Protein AF-A0A9X3C7Z1-F1 (afdb_monomer)

Secondary structure (DSSP, 8-state):
--EEEEESS--SS-----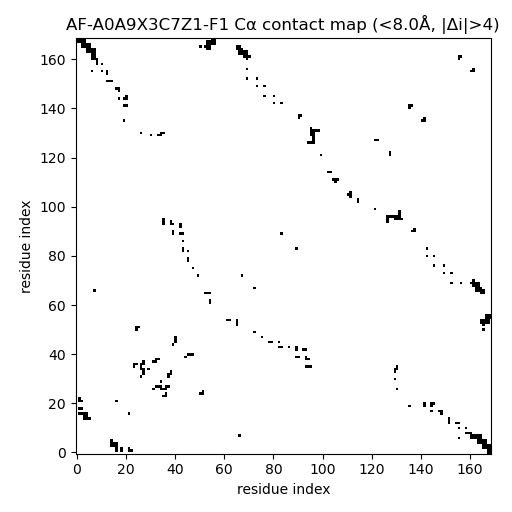HHHHHHHHHHHHHGGGSHHHHHHHHHT---GGGT--EETT-SS--GGG-EEHHHHHHHHHHHHHHHHH-TTGGGGS-PPP--------S-HHHHHHHHHHHHHHHTSTTTTPPP-TTTTTTTHHHHHHHHHHHHHHHHHHTT--EEEEEE-

Structure (mmCIF, N/CA/C/O backbone):
data_AF-A0A9X3C7Z1-F1
#
_entry.id   AF-A0A9X3C7Z1-F1
#
loop_
_atom_site.group_PDB
_atom_site.id
_atom_site.type_symbol
_atom_site.label_atom_id
_atom_site.label_alt_id
_atom_site.label_comp_id
_atom_site.label_asym_id
_atom_site.label_entity_id
_atom_site.label_seq_id
_atom_site.pdbx_PDB_ins_code
_atom_site.Cartn_x
_atom_site.Cartn_y
_atom_site.Cartn_z
_atom_site.occupancy
_atom_site.B_iso_or_equiv
_atom_site.auth_seq_id
_atom_site.auth_comp_id
_atom_site.auth_asym_id
_atom_site.auth_atom_id
_atom_site.pdbx_PDB_model_num
ATOM 1 N N . MET A 1 1 ? 6.650 14.473 -0.088 1.00 59.53 1 MET A N 1
ATOM 2 C CA . MET A 1 1 ? 5.200 14.264 -0.162 1.00 59.53 1 MET A CA 1
ATOM 3 C C . MET A 1 1 ? 5.003 12.878 0.378 1.00 59.53 1 MET A C 1
ATOM 5 O O . MET A 1 1 ? 5.525 11.938 -0.209 1.00 59.53 1 MET A O 1
ATOM 9 N N . ASP A 1 2 ? 4.438 12.786 1.572 1.00 78.31 2 ASP A N 1
ATOM 10 C CA . ASP A 1 2 ? 4.399 11.553 2.346 1.00 78.31 2 ASP A CA 1
ATOM 11 C C . ASP A 1 2 ? 2.995 11.388 2.916 1.00 78.31 2 ASP A C 1
ATOM 13 O O . ASP A 1 2 ? 2.373 12.349 3.362 1.00 78.31 2 ASP A O 1
ATOM 17 N N . TYR A 1 3 ? 2.480 10.164 2.878 1.00 85.06 3 TYR A N 1
ATOM 18 C CA . TYR A 1 3 ? 1.239 9.836 3.555 1.00 85.06 3 TYR A CA 1
ATOM 19 C C . TYR A 1 3 ? 1.470 9.967 5.059 1.00 85.06 3 TYR A C 1
ATOM 21 O O . TYR A 1 3 ? 2.491 9.516 5.583 1.00 85.06 3 TYR A O 1
ATOM 29 N N . SER A 1 4 ? 0.483 10.493 5.767 1.00 89.75 4 SER A N 1
ATOM 30 C CA . SER A 1 4 ? 0.372 10.384 7.217 1.00 89.75 4 SER A CA 1
ATOM 31 C C . SER A 1 4 ? -0.846 9.541 7.587 1.00 89.75 4 SER A C 1
ATOM 33 O O . SER A 1 4 ? -1.762 9.332 6.784 1.00 89.75 4 SER A O 1
ATOM 35 N N . ILE A 1 5 ? -0.842 8.994 8.802 1.00 93.25 5 ILE A N 1
ATOM 36 C CA . ILE A 1 5 ? -1.973 8.245 9.349 1.00 93.25 5 ILE A CA 1
ATOM 37 C C . ILE A 1 5 ? -2.374 8.842 10.690 1.00 93.25 5 ILE A C 1
ATOM 39 O O . ILE A 1 5 ? -1.540 9.049 11.561 1.00 93.25 5 ILE A O 1
ATOM 43 N N . GLU A 1 6 ? -3.666 9.088 10.867 1.00 93.12 6 GLU A N 1
ATOM 44 C CA . GLU A 1 6 ? -4.217 9.622 12.110 1.00 93.12 6 GLU A CA 1
ATOM 45 C C . GLU A 1 6 ? -5.323 8.723 12.661 1.00 93.12 6 GLU A C 1
ATOM 47 O O . GLU A 1 6 ? -6.028 8.032 11.922 1.00 93.12 6 GLU A O 1
ATOM 52 N N . ALA A 1 7 ? -5.499 8.750 13.980 1.00 95.38 7 ALA A N 1
ATOM 53 C CA . ALA A 1 7 ? -6.578 8.064 14.679 1.00 95.38 7 ALA A CA 1
ATOM 54 C C . ALA A 1 7 ? -7.700 9.037 15.059 1.00 95.38 7 ALA A C 1
ATOM 56 O O . ALA A 1 7 ? -7.459 10.197 15.380 1.00 95.38 7 ALA A O 1
ATOM 57 N N . ASN A 1 8 ? -8.936 8.538 15.138 1.00 94.69 8 ASN A N 1
ATOM 58 C CA . ASN A 1 8 ? -10.104 9.350 15.511 1.00 94.69 8 ASN A CA 1
ATOM 59 C C . ASN A 1 8 ? -10.150 9.772 16.991 1.00 94.69 8 ASN A C 1
ATOM 61 O O . ASN A 1 8 ? -11.119 10.382 17.441 1.00 94.69 8 ASN A O 1
ATOM 65 N N . VAL A 1 9 ? -9.138 9.392 17.764 1.00 94.00 9 VAL A N 1
ATOM 66 C CA . VAL A 1 9 ? -8.953 9.757 19.166 1.00 94.00 9 VAL A CA 1
ATOM 67 C C . VAL A 1 9 ? -7.491 10.125 19.372 1.00 94.00 9 VAL A C 1
ATOM 69 O O . VAL A 1 9 ? -6.607 9.591 18.705 1.00 94.00 9 VAL A O 1
ATOM 72 N N . LYS A 1 10 ? -7.211 11.006 20.332 1.00 91.94 10 LYS A N 1
ATOM 73 C CA . LYS A 1 10 ? -5.833 11.373 20.665 1.00 91.94 10 LYS A CA 1
ATOM 74 C C . LYS A 1 10 ? -5.089 10.162 21.227 1.00 91.94 10 LYS A C 1
ATOM 76 O O . LYS A 1 10 ? -5.508 9.592 22.234 1.00 91.94 10 LYS A O 1
ATOM 81 N N . THR A 1 11 ? -3.959 9.808 20.621 1.00 90.19 11 THR A N 1
ATOM 82 C CA . THR A 1 11 ? -3.111 8.704 21.090 1.00 90.19 11 THR A CA 1
ATOM 83 C C . THR A 1 11 ? -1.685 9.176 21.379 1.00 90.19 11 THR A C 1
ATOM 85 O O . THR A 1 11 ? -1.314 10.305 21.070 1.00 90.19 11 THR A O 1
ATOM 88 N N . LYS A 1 12 ? -0.888 8.318 22.026 1.00 89.50 12 LYS A N 1
ATOM 89 C CA . LYS A 1 12 ? 0.575 8.476 22.151 1.00 89.50 12 LYS A CA 1
ATOM 90 C C . LYS A 1 12 ? 1.329 7.549 21.185 1.00 89.50 12 LYS A C 1
ATOM 92 O O . LYS A 1 12 ? 2.483 7.208 21.438 1.00 89.50 12 LYS A O 1
ATOM 97 N N . CYS A 1 13 ? 0.641 7.030 20.172 1.00 91.38 13 CYS A N 1
ATOM 98 C CA . CYS A 1 13 ? 1.234 6.142 19.183 1.00 91.38 13 CYS A CA 1
ATOM 99 C C . CYS A 1 13 ? 2.071 6.954 18.189 1.00 91.38 13 CYS A C 1
ATOM 101 O O . CYS A 1 13 ? 1.994 8.178 18.164 1.00 91.38 13 CYS A O 1
ATOM 103 N N . LYS A 1 14 ? 2.910 6.267 17.411 1.00 86.31 14 LYS A N 1
ATOM 104 C CA . LYS A 1 14 ? 3.570 6.896 16.267 1.00 86.31 14 LYS A CA 1
ATOM 105 C C . LYS A 1 14 ? 2.563 7.007 15.131 1.00 86.31 14 LYS A C 1
ATOM 107 O O . LYS A 1 14 ? 1.914 6.008 14.826 1.00 86.31 14 LYS A O 1
ATOM 112 N N . ASP A 1 15 ? 2.512 8.176 14.514 1.00 83.75 15 ASP A N 1
ATOM 113 C CA . ASP A 1 15 ? 1.615 8.509 13.401 1.00 83.75 15 ASP A CA 1
ATOM 114 C C . ASP A 1 15 ? 2.360 8.442 12.048 1.00 83.75 15 ASP A C 1
ATOM 116 O O . ASP A 1 15 ? 1.975 9.055 11.055 1.00 83.75 15 ASP A O 1
ATOM 120 N N . ASP A 1 16 ? 3.452 7.668 12.012 1.00 83.81 16 ASP A N 1
ATOM 121 C CA . ASP A 1 16 ? 4.365 7.578 10.875 1.00 83.81 16 ASP A CA 1
ATOM 122 C C . ASP A 1 16 ? 3.899 6.477 9.912 1.00 83.81 16 ASP A C 1
ATOM 124 O O . ASP A 1 16 ? 4.148 5.286 10.140 1.00 83.81 16 ASP A O 1
ATOM 128 N N . PHE A 1 17 ? 3.239 6.847 8.814 1.00 92.06 17 PHE A N 1
ATOM 129 C CA . PHE A 1 17 ? 2.999 5.893 7.733 1.00 92.06 17 PHE A CA 1
ATOM 130 C C . PHE A 1 17 ? 4.350 5.500 7.097 1.00 92.06 17 PHE A C 1
ATOM 132 O O . 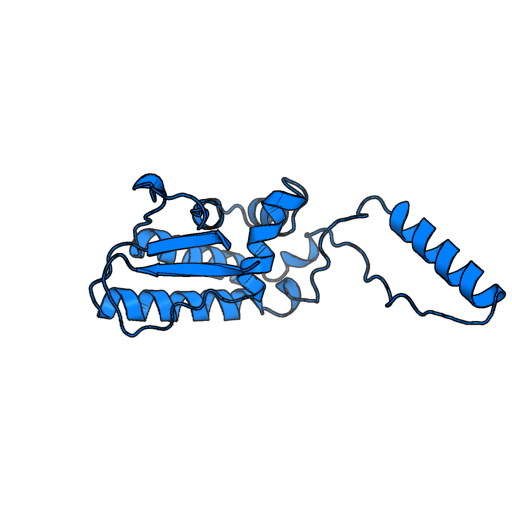PHE A 1 17 ? 5.188 6.373 6.864 1.00 92.06 17 PHE A O 1
ATOM 139 N N . PRO A 1 18 ? 4.618 4.210 6.808 1.00 93.88 18 PRO A N 1
ATOM 140 C CA . PRO A 1 18 ? 5.921 3.804 6.282 1.00 93.88 18 PRO A CA 1
ATOM 141 C C . PRO A 1 18 ? 6.257 4.514 4.951 1.00 93.88 18 PRO A C 1
ATOM 143 O O . PRO A 1 18 ? 5.503 4.358 3.988 1.00 93.88 18 PRO A O 1
ATOM 146 N N . PRO A 1 19 ? 7.394 5.230 4.827 1.00 90.75 19 PRO A N 1
ATOM 147 C CA . PRO A 1 19 ? 7.668 6.064 3.647 1.00 90.75 19 PRO A CA 1
ATOM 148 C C . PRO A 1 19 ? 7.743 5.295 2.321 1.00 90.75 19 PRO A C 1
ATOM 150 O O . PRO A 1 19 ? 7.218 5.736 1.302 1.00 90.75 19 PRO A O 1
ATOM 153 N N . ARG A 1 20 ? 8.344 4.096 2.314 1.00 91.75 20 ARG A N 1
ATOM 154 C CA . ARG A 1 20 ? 8.396 3.258 1.099 1.00 91.75 20 ARG A CA 1
ATOM 155 C C . ARG A 1 20 ? 6.999 2.781 0.681 1.00 91.75 20 ARG A C 1
ATOM 157 O O . ARG A 1 20 ? 6.725 2.675 -0.512 1.00 91.75 20 ARG A O 1
ATOM 164 N N . LEU A 1 21 ? 6.117 2.533 1.653 1.00 92.94 21 LEU A N 1
ATOM 165 C CA . LEU A 1 21 ? 4.725 2.158 1.413 1.00 92.94 21 LEU A CA 1
ATOM 166 C C . LEU A 1 21 ? 3.906 3.353 0.914 1.00 92.94 21 LEU A C 1
ATOM 168 O O . LEU A 1 21 ? 3.097 3.186 0.006 1.00 92.94 21 LEU A O 1
ATOM 172 N N . SER A 1 22 ? 4.153 4.551 1.457 1.00 91.44 22 SER A N 1
ATOM 173 C CA . SER A 1 22 ? 3.585 5.811 0.957 1.00 91.44 22 SER A CA 1
ATOM 174 C C . SER A 1 22 ? 3.908 5.977 -0.527 1.00 91.44 22 SER A C 1
ATOM 176 O O . SER A 1 22 ? 3.009 6.017 -1.366 1.00 91.44 22 SER A O 1
ATOM 178 N N . PHE A 1 23 ? 5.199 5.917 -0.867 1.00 88.50 23 PHE A N 1
ATOM 179 C CA . PHE A 1 23 ? 5.667 6.005 -2.249 1.00 88.50 23 PHE A CA 1
ATOM 180 C C . PHE A 1 23 ? 5.080 4.911 -3.154 1.00 88.50 23 PHE A C 1
ATOM 182 O O . PHE A 1 23 ? 4.858 5.125 -4.344 1.00 88.50 23 PHE A O 1
ATOM 189 N N . PHE A 1 24 ? 4.831 3.710 -2.626 1.00 91.12 24 PHE A N 1
ATOM 190 C CA . PHE A 1 24 ? 4.204 2.635 -3.392 1.00 91.12 24 PHE A CA 1
ATOM 191 C C . PHE A 1 24 ? 2.762 2.968 -3.802 1.00 91.12 24 PHE A C 1
ATOM 193 O O . PHE A 1 24 ? 2.398 2.752 -4.961 1.00 91.12 24 PHE A O 1
ATOM 200 N N . PHE A 1 25 ? 1.957 3.509 -2.884 1.00 90.00 25 PHE A N 1
ATOM 201 C CA . PHE A 1 25 ? 0.551 3.834 -3.138 1.00 90.00 25 PHE A CA 1
ATOM 202 C C . PHE A 1 25 ? 0.350 5.158 -3.890 1.00 90.00 25 PHE A C 1
ATOM 204 O O . PHE A 1 25 ? -0.573 5.252 -4.700 1.00 90.00 25 PHE A O 1
ATOM 211 N N . GLU A 1 26 ? 1.251 6.131 -3.731 1.00 84.81 26 GLU A N 1
ATOM 212 C CA . GLU A 1 26 ? 1.235 7.406 -4.468 1.00 84.81 26 GLU A CA 1
ATOM 213 C C . GLU A 1 26 ? 1.284 7.214 -5.997 1.00 84.81 26 GLU A C 1
ATOM 215 O O . GLU A 1 26 ? 0.686 7.975 -6.761 1.00 84.81 26 GLU A O 1
ATOM 220 N N . GLN A 1 27 ? 1.947 6.153 -6.469 1.00 79.69 27 GLN A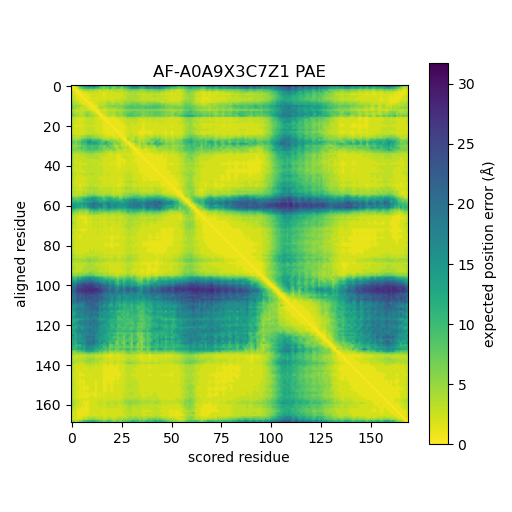 N 1
ATOM 221 C CA . GLN A 1 27 ? 2.189 5.916 -7.896 1.00 79.69 27 GLN A CA 1
ATOM 222 C C . GLN A 1 27 ? 0.927 5.895 -8.768 1.00 79.69 27 GLN A C 1
ATOM 224 O O . GLN A 1 27 ? 1.040 6.107 -9.975 1.00 79.69 27 GLN A O 1
ATOM 229 N N . ILE A 1 28 ? -0.264 5.640 -8.218 1.00 77.50 28 ILE A N 1
ATOM 230 C CA . ILE A 1 28 ? -1.510 5.686 -9.003 1.00 77.50 28 ILE A CA 1
ATOM 231 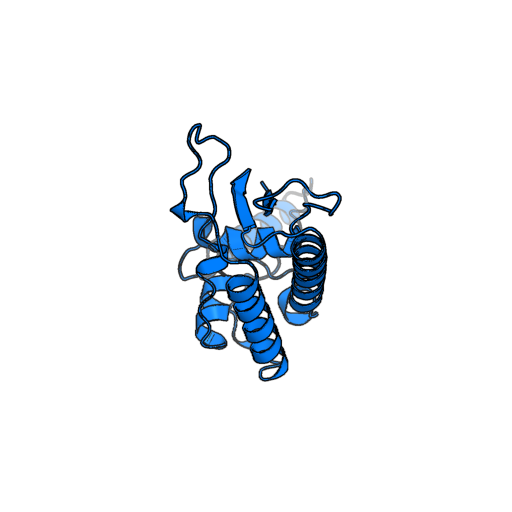C C . ILE A 1 28 ? -1.819 7.091 -9.501 1.00 77.50 28 ILE A C 1
ATOM 233 O O . ILE A 1 28 ? -2.216 7.226 -10.657 1.00 77.50 28 ILE A O 1
ATOM 237 N N . GLY A 1 29 ? -1.567 8.129 -8.702 1.00 66.12 29 GLY A N 1
ATOM 238 C CA . GLY A 1 29 ? -1.785 9.515 -9.122 1.00 66.12 29 GLY A CA 1
ATOM 239 C C . GLY A 1 29 ? -0.912 9.915 -10.317 1.00 66.12 29 GLY A C 1
ATOM 240 O O . GLY A 1 29 ? -1.360 10.657 -11.187 1.00 66.12 29 GLY A O 1
ATOM 241 N N . GLY A 1 30 ? 0.310 9.373 -10.402 1.00 70.38 30 GLY A N 1
ATOM 242 C CA . GLY A 1 30 ? 1.247 9.655 -11.496 1.00 70.38 30 GLY A CA 1
ATOM 243 C C . GLY A 1 30 ? 1.136 8.720 -12.706 1.00 70.38 30 GLY A C 1
ATOM 244 O O . GLY A 1 30 ? 1.328 9.150 -13.842 1.00 70.38 30 GLY A O 1
ATOM 245 N N . PHE A 1 31 ? 0.832 7.436 -12.486 1.00 75.69 31 PHE A N 1
ATOM 246 C CA . PHE A 1 31 ? 0.952 6.385 -13.511 1.00 75.69 31 PHE A CA 1
ATOM 247 C C . PHE A 1 31 ? -0.335 5.586 -13.756 1.00 75.69 31 PHE A C 1
ATOM 249 O O . PHE A 1 31 ? -0.369 4.751 -14.666 1.00 75.69 31 PHE A O 1
ATOM 256 N N . GLY A 1 32 ? -1.393 5.816 -12.972 1.00 81.94 32 GLY A N 1
ATOM 257 C CA . GLY A 1 32 ? -2.697 5.167 -13.110 1.00 81.94 32 GLY A CA 1
ATOM 258 C C . GLY A 1 32 ? -2.603 3.643 -13.189 1.00 81.94 32 GLY A C 1
ATOM 259 O O . GLY A 1 32 ? -1.897 2.997 -12.412 1.00 81.94 32 GLY A O 1
ATOM 260 N N . ASP A 1 33 ? -3.257 3.071 -14.201 1.00 82.38 33 ASP A N 1
ATOM 261 C CA . ASP A 1 33 ? -3.301 1.629 -14.491 1.00 82.38 33 ASP A CA 1
ATOM 262 C C . ASP A 1 33 ? -1.939 0.957 -14.717 1.00 82.38 33 ASP A C 1
ATOM 264 O O . ASP A 1 33 ? -1.848 -0.277 -14.730 1.00 82.38 33 ASP A O 1
ATOM 268 N N . LYS A 1 34 ? -0.901 1.763 -14.955 1.00 82.69 34 LYS A N 1
ATOM 269 C CA . LYS A 1 34 ? 0.463 1.323 -15.250 1.00 82.69 34 LYS A CA 1
ATOM 270 C C . LYS A 1 34 ? 1.375 1.365 -14.019 1.00 82.69 34 LYS A C 1
ATOM 272 O O . LYS A 1 34 ? 2.480 0.827 -14.076 1.00 82.69 34 LYS A O 1
ATOM 277 N N . SER A 1 35 ? 0.920 1.960 -12.914 1.00 87.62 35 SER A N 1
ATOM 278 C CA . SER A 1 35 ? 1.627 1.974 -11.625 1.00 87.62 35 SER A CA 1
ATOM 279 C C . SER A 1 35 ? 1.954 0.560 -11.124 1.00 87.62 35 SER A C 1
ATOM 281 O O . SER A 1 35 ? 1.290 -0.413 -11.500 1.00 87.62 35 SER A O 1
ATOM 283 N N . MET A 1 36 ? 2.968 0.418 -10.258 1.00 89.62 36 MET A N 1
ATOM 284 C CA . MET A 1 36 ? 3.273 -0.895 -9.675 1.00 89.62 36 MET A CA 1
ATOM 285 C C . MET A 1 36 ? 2.104 -1.408 -8.837 1.00 89.62 36 MET A C 1
ATOM 287 O O . MET A 1 36 ? 1.750 -2.576 -8.954 1.00 89.62 36 MET A O 1
ATOM 291 N N . VAL A 1 37 ? 1.459 -0.544 -8.054 1.00 92.12 37 VAL A N 1
ATOM 292 C CA . VAL A 1 37 ? 0.296 -0.918 -7.241 1.00 92.12 37 VAL A CA 1
ATOM 293 C C . VAL A 1 37 ? -0.874 -1.428 -8.095 1.00 92.12 37 VAL A C 1
ATOM 295 O O . VAL A 1 37 ? -1.362 -2.518 -7.810 1.00 92.12 37 VAL A O 1
ATOM 298 N N . ALA A 1 38 ? -1.242 -0.772 -9.204 1.00 92.25 38 ALA A N 1
ATOM 299 C CA . ALA A 1 38 ? -2.317 -1.259 -10.081 1.00 92.25 38 ALA A CA 1
ATOM 300 C C . ALA A 1 38 ? -1.970 -2.611 -10.734 1.00 92.25 38 ALA A C 1
ATOM 302 O O . ALA A 1 38 ? -2.831 -3.474 -10.935 1.00 92.25 38 ALA A O 1
ATOM 303 N N . GLN A 1 39 ? -0.692 -2.832 -11.063 1.00 93.00 39 GLN A N 1
ATOM 304 C CA . GLN A 1 39 ? -0.223 -4.134 -11.540 1.00 93.00 39 GLN A CA 1
ATOM 305 C C . GLN A 1 39 ? -0.308 -5.195 -10.434 1.00 93.00 39 GLN A C 1
ATOM 307 O O . GLN A 1 39 ? -0.781 -6.302 -10.693 1.00 93.00 39 GLN A O 1
ATOM 312 N N . VAL A 1 40 ? 0.095 -4.866 -9.204 1.00 94.69 40 VAL A N 1
ATOM 313 C CA . VAL A 1 40 ? 0.025 -5.762 -8.039 1.00 94.69 40 VAL A CA 1
ATOM 314 C C . VAL A 1 40 ? -1.422 -6.132 -7.707 1.00 94.69 40 VAL A C 1
ATOM 316 O O . VAL A 1 40 ? -1.698 -7.319 -7.524 1.00 94.69 40 VAL A O 1
ATOM 319 N N . GLU A 1 41 ? -2.358 -5.180 -7.724 1.00 95.88 41 GLU A N 1
ATOM 320 C CA . GLU A 1 41 ? -3.799 -5.433 -7.563 1.00 95.88 41 GLU A CA 1
ATOM 321 C C . GLU A 1 41 ? -4.303 -6.477 -8.566 1.00 95.88 41 GLU A C 1
ATOM 323 O O . GLU A 1 41 ? -4.920 -7.479 -8.185 1.00 95.88 41 GLU A O 1
ATOM 328 N N . LYS A 1 42 ? -3.966 -6.298 -9.851 1.00 96.25 42 LYS A N 1
ATOM 329 C CA . LYS A 1 42 ? -4.350 -7.211 -10.941 1.00 96.25 42 LYS A CA 1
ATOM 330 C C . LYS A 1 42 ? -3.699 -8.589 -10.798 1.00 96.25 42 LYS A C 1
ATOM 332 O O . LYS A 1 42 ? -4.375 -9.608 -10.952 1.00 96.25 42 LYS A O 1
ATOM 337 N N . ILE A 1 43 ? -2.401 -8.642 -10.490 1.00 96.75 43 ILE A N 1
ATOM 338 C CA . ILE A 1 43 ? -1.634 -9.891 -10.363 1.00 96.75 43 ILE A CA 1
ATOM 339 C C . ILE A 1 43 ? -2.124 -10.716 -9.168 1.00 96.75 43 ILE A C 1
ATOM 341 O O . ILE A 1 43 ? -2.336 -11.925 -9.300 1.00 96.75 43 ILE A O 1
ATOM 345 N N . LEU A 1 44 ? -2.312 -10.078 -8.012 1.00 97.69 44 LEU A N 1
ATOM 346 C CA . LEU A 1 44 ? -2.708 -10.741 -6.768 1.00 97.69 44 LEU A CA 1
ATOM 347 C C . LEU A 1 44 ? -4.229 -10.909 -6.632 1.00 97.69 44 LEU A C 1
ATOM 349 O O . LEU A 1 44 ? -4.690 -11.674 -5.773 1.00 97.69 44 LEU A O 1
ATOM 353 N N . LYS A 1 45 ? -5.015 -10.259 -7.498 1.00 97.56 45 LYS A N 1
ATOM 354 C CA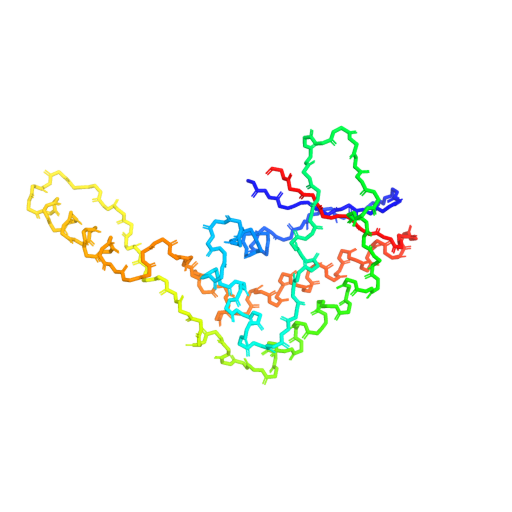 . LYS A 1 45 ? -6.484 -10.219 -7.443 1.00 97.56 45 LYS A CA 1
ATOM 355 C C . LYS A 1 45 ? -6.947 -9.744 -6.065 1.00 97.56 45 LYS A C 1
ATOM 357 O O . LYS A 1 45 ? -7.582 -10.494 -5.311 1.00 97.56 45 LYS A O 1
ATOM 362 N N . ILE A 1 46 ? -6.534 -8.532 -5.720 1.00 97.06 46 ILE A N 1
ATOM 363 C CA . ILE A 1 46 ? -6.839 -7.854 -4.461 1.00 97.06 46 ILE A CA 1
ATOM 364 C C . ILE A 1 46 ? -7.216 -6.405 -4.754 1.00 97.06 46 ILE A C 1
ATOM 366 O O . ILE A 1 46 ? -6.683 -5.808 -5.681 1.00 97.06 46 ILE A O 1
ATOM 370 N N . ASP A 1 47 ? -8.154 -5.890 -3.971 1.00 95.44 47 ASP A N 1
ATOM 371 C CA . ASP A 1 47 ? -8.562 -4.493 -3.982 1.00 95.44 47 ASP A CA 1
ATOM 372 C C . ASP A 1 47 ? -7.754 -3.738 -2.918 1.00 95.44 47 ASP A C 1
ATOM 374 O O . ASP A 1 47 ? -7.803 -4.109 -1.740 1.00 95.44 47 ASP A O 1
ATOM 378 N N . LEU A 1 48 ? -6.977 -2.740 -3.345 1.00 95.00 48 LEU A N 1
ATOM 379 C CA . LEU A 1 48 ? -6.163 -1.867 -2.498 1.00 95.00 48 LEU A CA 1
ATOM 380 C C . LEU A 1 48 ? -6.650 -0.412 -2.537 1.00 95.00 48 LEU A C 1
ATOM 382 O O . LEU A 1 48 ? -5.957 0.473 -2.034 1.00 95.00 48 LEU A O 1
ATOM 386 N N . SER A 1 49 ? -7.849 -0.160 -3.070 1.00 91.81 49 SER A N 1
ATOM 387 C CA . SER A 1 49 ? -8.467 1.172 -3.138 1.00 91.81 49 SER A CA 1
ATOM 388 C C . SER A 1 49 ? -8.515 1.879 -1.781 1.00 91.81 49 SER A C 1
ATOM 390 O O . SER A 1 49 ? -8.308 3.085 -1.707 1.00 91.81 49 SER A O 1
ATOM 392 N N . THR A 1 50 ? -8.667 1.130 -0.684 1.00 92.50 50 THR A N 1
ATOM 393 C CA . THR A 1 50 ? -8.679 1.685 0.678 1.00 92.50 50 THR A CA 1
ATOM 394 C C . THR A 1 50 ? -7.410 2.470 1.041 1.00 92.50 50 THR A C 1
ATOM 396 O O . THR A 1 50 ? -7.475 3.361 1.882 1.00 92.50 50 THR A O 1
ATOM 399 N N . PHE A 1 51 ? -6.264 2.182 0.411 1.00 92.50 51 PHE A N 1
ATOM 400 C CA . PHE A 1 51 ? -5.034 2.955 0.608 1.00 92.50 51 PHE A CA 1
ATOM 401 C C . PHE A 1 51 ? -5.014 4.253 -0.208 1.00 92.50 51 PHE A C 1
ATOM 403 O O . PHE A 1 51 ? -4.277 5.159 0.138 1.00 92.50 51 PHE A O 1
ATOM 410 N N . GLN A 1 52 ? -5.821 4.363 -1.263 1.00 87.44 52 GLN A N 1
ATOM 411 C CA . GLN A 1 52 ? -5.870 5.519 -2.172 1.00 87.44 52 GLN A CA 1
ATOM 412 C C . GLN A 1 52 ? -6.977 6.515 -1.805 1.00 87.44 52 GLN A C 1
ATOM 414 O O . GLN A 1 52 ? -7.068 7.607 -2.354 1.00 87.44 52 GLN A O 1
ATOM 419 N N . GLU A 1 53 ? -7.851 6.136 -0.882 1.00 88.94 53 GLU A N 1
ATOM 420 C CA . GLU A 1 53 ? -8.890 6.998 -0.339 1.00 88.94 53 GLU A CA 1
ATOM 421 C C . GLU A 1 53 ? -8.332 7.835 0.829 1.00 88.94 53 GLU A C 1
ATOM 423 O O . GLU A 1 53 ? -8.656 7.579 1.994 1.00 88.94 53 GLU A O 1
ATOM 428 N N . TYR A 1 54 ? -7.483 8.813 0.528 1.00 87.88 54 TYR A N 1
ATOM 429 C CA . TYR A 1 54 ? -6.863 9.713 1.506 1.00 87.88 54 TYR A CA 1
ATOM 430 C C . TYR A 1 54 ? -7.441 11.133 1.429 1.00 87.88 54 TYR A C 1
ATOM 432 O O . TYR A 1 54 ? -8.028 11.533 0.422 1.00 87.88 54 TYR A O 1
ATOM 440 N N . ASP A 1 55 ? -7.290 11.884 2.516 1.00 88.12 55 ASP A N 1
ATOM 441 C CA . ASP A 1 55 ? -7.616 13.307 2.583 1.00 88.12 55 ASP A CA 1
ATOM 442 C C . ASP A 1 55 ? -6.421 14.161 2.135 1.00 88.12 55 ASP A C 1
ATOM 444 O O . ASP A 1 55 ? -5.276 13.738 2.271 1.00 88.12 55 ASP A O 1
ATOM 448 N N . TYR A 1 56 ? -6.667 15.365 1.627 1.00 83.19 56 TYR A N 1
ATOM 449 C CA . TYR A 1 56 ? -5.601 16.331 1.330 1.00 83.19 56 TYR A CA 1
ATOM 450 C C . TYR A 1 56 ? -5.516 17.323 2.484 1.00 83.19 56 TYR A C 1
ATOM 452 O O . TYR A 1 56 ? -6.542 17.899 2.845 1.00 83.19 56 TYR A O 1
ATOM 460 N N . MET A 1 57 ? -4.325 17.541 3.052 1.00 70.88 57 MET A N 1
ATOM 461 C CA . MET A 1 57 ? -4.183 18.414 4.228 1.00 70.88 57 MET A CA 1
ATOM 462 C C . MET A 1 57 ? -4.611 19.870 3.990 1.00 70.88 57 MET A C 1
ATOM 464 O O . MET A 1 57 ? -5.014 20.539 4.938 1.00 70.88 57 MET A O 1
ATOM 468 N N . ASP A 1 58 ? -4.618 20.335 2.739 1.00 66.31 58 ASP A N 1
ATOM 469 C CA . ASP A 1 58 ? -5.073 21.683 2.370 1.00 66.31 58 ASP A CA 1
ATOM 470 C C . ASP A 1 58 ? -6.609 21.853 2.370 1.00 66.31 58 ASP A C 1
ATOM 472 O O . ASP A 1 58 ? -7.112 22.956 2.149 1.00 66.31 58 ASP A O 1
ATOM 476 N N . ASN A 1 59 ? -7.386 20.789 2.613 1.00 65.94 59 ASN A N 1
ATOM 477 C CA . ASN A 1 59 ? -8.838 20.900 2.746 1.00 65.94 59 ASN A CA 1
ATOM 478 C C . ASN A 1 59 ? -9.225 21.304 4.177 1.00 65.94 59 ASN A C 1
ATOM 480 O O . ASN A 1 59 ? -9.147 20.501 5.105 1.00 65.94 59 ASN A O 1
ATOM 484 N N . GLU A 1 60 ? -9.728 22.533 4.337 1.00 57.38 60 GLU A N 1
ATOM 485 C CA . GLU A 1 60 ? -10.182 23.083 5.629 1.00 57.38 60 GLU A CA 1
ATOM 486 C C . GLU A 1 60 ? -11.312 22.264 6.293 1.00 57.38 60 GLU A C 1
ATOM 488 O O . GLU A 1 60 ? -11.462 22.298 7.515 1.00 57.38 60 GLU A O 1
ATOM 493 N N . GLU A 1 61 ? -12.074 21.478 5.521 1.00 61.41 61 GLU A N 1
ATOM 494 C CA . GLU A 1 61 ? -13.094 20.553 6.029 1.00 61.41 61 GLU A CA 1
ATOM 495 C C . GLU A 1 61 ? -12.763 19.099 5.663 1.00 61.41 61 GLU A C 1
ATOM 497 O O . GLU A 1 61 ? -13.057 18.613 4.566 1.00 61.41 61 GLU A O 1
ATOM 502 N N . SER A 1 62 ? -12.179 18.374 6.621 1.00 66.00 62 SER A N 1
ATOM 503 C CA . SER A 1 62 ? -11.958 16.932 6.502 1.00 66.00 62 SER A CA 1
ATOM 504 C C . SER A 1 62 ? -13.297 16.191 6.467 1.00 66.00 62 SER A C 1
ATOM 506 O O . SER A 1 62 ? -14.059 16.183 7.437 1.00 66.00 62 SER A O 1
ATOM 508 N N . SER A 1 63 ? -13.607 15.571 5.329 1.00 78.19 63 SER A N 1
ATOM 509 C CA . SER A 1 63 ? -14.876 14.870 5.126 1.00 78.19 63 SER A CA 1
ATOM 510 C C . SER A 1 63 ? -14.907 13.524 5.858 1.00 78.19 63 SER A C 1
ATOM 512 O O . SER A 1 63 ? -13.977 12.722 5.747 1.00 78.19 63 SER A O 1
ATOM 514 N N . ASP A 1 64 ? -16.041 13.212 6.501 1.00 82.75 64 ASP A N 1
ATOM 515 C CA . ASP A 1 64 ? -16.291 11.926 7.174 1.00 82.75 64 ASP A CA 1
ATOM 516 C C . ASP A 1 64 ? -16.035 10.692 6.290 1.00 82.75 64 ASP A C 1
ATOM 518 O O . ASP A 1 64 ? -15.755 9.604 6.796 1.00 82.75 64 ASP A O 1
ATOM 522 N N . LYS A 1 65 ? -16.087 10.862 4.962 1.00 85.81 65 LYS A N 1
ATOM 523 C CA . LYS A 1 65 ? -15.838 9.803 3.975 1.00 85.81 65 LYS A CA 1
ATOM 524 C C . LYS A 1 65 ? -14.411 9.236 4.022 1.00 85.81 65 LYS A C 1
ATOM 526 O O . LYS A 1 65 ? -14.207 8.108 3.585 1.00 85.81 65 LYS A O 1
ATOM 531 N N . TYR A 1 66 ? -13.430 9.993 4.525 1.00 91.12 66 TYR A N 1
ATOM 532 C CA . TYR A 1 66 ? -12.032 9.548 4.584 1.00 91.12 66 TYR A CA 1
ATOM 533 C C . TYR A 1 66 ? -11.712 8.741 5.848 1.00 91.12 66 TYR A C 1
ATOM 535 O O . TYR A 1 66 ? -10.700 8.042 5.886 1.00 91.12 66 TYR A O 1
ATOM 543 N N . TRP A 1 67 ? -12.588 8.769 6.860 1.00 93.94 67 TRP A N 1
ATOM 544 C CA . TRP A 1 67 ? -12.428 7.970 8.071 1.00 93.94 67 TRP A CA 1
ATOM 545 C C . TRP A 1 67 ? -12.783 6.499 7.832 1.00 93.94 67 TRP A C 1
ATOM 547 O O . TRP A 1 67 ? -13.931 6.133 7.582 1.00 93.94 67 TRP A O 1
ATOM 557 N N . LYS A 1 68 ? -11.794 5.626 8.005 1.00 94.88 68 LYS A N 1
ATOM 558 C CA . LYS A 1 68 ? -11.865 4.181 7.761 1.00 94.88 68 LYS A CA 1
ATOM 559 C C . LYS A 1 68 ? -11.939 3.424 9.065 1.00 94.88 68 LYS A C 1
ATOM 561 O O . LYS A 1 68 ? -11.209 3.729 10.000 1.00 94.88 68 LYS A O 1
ATOM 566 N N . ASN A 1 69 ? -12.772 2.392 9.133 1.00 96.75 69 ASN A N 1
ATOM 567 C CA . ASN A 1 69 ? -12.793 1.502 10.290 1.00 96.75 69 ASN A CA 1
ATOM 568 C C . ASN A 1 69 ? -11.449 0.757 10.426 1.00 96.75 69 ASN A C 1
ATOM 570 O O . ASN A 1 69 ? -11.001 0.112 9.477 1.00 96.75 69 ASN A O 1
ATOM 574 N N . THR A 1 70 ? -10.839 0.793 11.616 1.00 96.19 70 THR A N 1
ATOM 575 C CA . THR A 1 70 ? -9.513 0.192 11.866 1.00 96.19 70 THR A CA 1
ATOM 576 C C . THR A 1 70 ? -9.470 -1.308 11.592 1.00 96.19 70 THR A C 1
ATOM 578 O O . THR A 1 70 ? -8.488 -1.797 11.044 1.00 96.19 70 THR A O 1
ATOM 581 N N . THR A 1 71 ? -10.534 -2.039 11.935 1.00 96.12 71 THR A N 1
ATOM 582 C CA . THR A 1 71 ? -10.613 -3.499 11.742 1.00 96.12 71 THR A CA 1
ATOM 583 C C . THR A 1 71 ? -10.744 -3.856 10.264 1.00 96.12 71 THR A C 1
ATOM 585 O O . THR A 1 71 ? -10.129 -4.807 9.794 1.00 96.12 71 THR A O 1
ATOM 588 N N . THR A 1 72 ? -11.520 -3.073 9.512 1.00 96.44 72 THR A N 1
ATOM 589 C CA . THR A 1 72 ? -11.692 -3.288 8.068 1.00 96.44 72 THR A CA 1
ATOM 590 C C . THR A 1 72 ? -10.394 -3.002 7.317 1.00 96.44 72 THR A C 1
ATOM 592 O O . THR A 1 72 ? -9.988 -3.796 6.474 1.00 96.44 72 THR A O 1
ATOM 595 N N . PHE A 1 73 ? -9.710 -1.910 7.663 1.00 97.12 73 PHE A N 1
ATOM 596 C CA . PHE A 1 73 ? -8.432 -1.545 7.057 1.00 97.12 73 PHE A CA 1
ATOM 597 C C . PHE A 1 73 ? -7.332 -2.579 7.363 1.00 97.12 73 PHE A C 1
ATOM 599 O O . PHE A 1 73 ? -6.636 -3.036 6.458 1.00 97.12 73 PHE A O 1
ATOM 606 N N . GLU A 1 74 ? -7.234 -3.041 8.615 1.00 97.75 74 GLU A N 1
ATOM 607 C CA . GLU A 1 74 ? -6.311 -4.116 9.010 1.00 97.75 74 GLU A CA 1
ATOM 608 C C . GLU A 1 74 ? -6.577 -5.427 8.254 1.00 97.75 74 GLU A C 1
ATOM 610 O O . GLU A 1 74 ? -5.635 -6.075 7.802 1.00 97.75 74 GLU A O 1
ATOM 615 N N . ALA A 1 75 ? -7.844 -5.786 8.026 1.00 97.94 75 ALA A N 1
ATOM 616 C CA . ALA A 1 75 ? -8.191 -6.981 7.260 1.00 97.94 75 ALA A CA 1
ATOM 617 C C . ALA A 1 75 ? -7.707 -6.916 5.797 1.00 97.94 75 ALA A C 1
ATOM 619 O O . ALA A 1 75 ? -7.350 -7.948 5.221 1.00 97.94 75 ALA A O 1
ATOM 620 N N . VAL A 1 76 ? -7.661 -5.724 5.188 1.00 97.94 76 VAL A N 1
ATOM 621 C CA . VAL A 1 76 ? -7.072 -5.543 3.849 1.00 97.94 76 VAL A CA 1
ATOM 622 C C . VAL A 1 76 ? -5.558 -5.753 3.893 1.00 97.94 76 VAL A C 1
ATOM 624 O O . VAL A 1 76 ? -5.028 -6.440 3.017 1.00 97.94 76 VAL A O 1
ATOM 627 N N . ILE A 1 77 ? -4.873 -5.250 4.927 1.00 98.19 77 ILE A N 1
ATOM 628 C CA . ILE A 1 77 ? -3.435 -5.493 5.127 1.00 98.19 77 ILE A CA 1
ATOM 629 C C . ILE A 1 77 ? -3.155 -6.994 5.260 1.00 98.19 77 ILE A C 1
ATOM 631 O O . ILE A 1 77 ? -2.321 -7.532 4.531 1.00 98.19 77 ILE A O 1
ATOM 635 N N . ASP A 1 78 ? -3.883 -7.691 6.133 1.00 98.44 78 ASP A N 1
ATOM 636 C CA . ASP A 1 78 ? -3.709 -9.133 6.336 1.00 98.44 78 ASP A CA 1
ATOM 637 C C . ASP A 1 78 ? -3.957 -9.918 5.041 1.00 98.44 78 ASP A C 1
ATOM 639 O O . ASP A 1 78 ? -3.212 -10.843 4.701 1.00 98.44 78 ASP A O 1
ATOM 643 N N . LYS A 1 79 ? -4.969 -9.515 4.265 1.00 98.44 79 LYS A N 1
ATOM 644 C CA . LYS A 1 79 ? -5.257 -10.110 2.957 1.00 98.44 79 LYS A CA 1
ATOM 645 C C . LYS A 1 79 ? -4.124 -9.865 1.960 1.00 98.44 79 LYS A C 1
ATOM 647 O O . LYS A 1 79 ? -3.786 -10.786 1.216 1.00 98.44 79 LYS A O 1
ATOM 652 N N . LEU A 1 80 ? -3.532 -8.670 1.934 1.00 98.25 80 LEU A N 1
ATOM 653 C CA . LEU A 1 80 ? -2.398 -8.354 1.064 1.00 98.25 80 LEU A CA 1
ATOM 654 C C . LEU A 1 80 ? -1.170 -9.194 1.427 1.00 98.25 80 LEU A C 1
ATOM 656 O O . LEU A 1 80 ? -0.600 -9.843 0.549 1.00 98.25 80 LEU A O 1
ATOM 660 N N . ILE A 1 81 ? -0.823 -9.269 2.713 1.00 98.31 81 ILE A N 1
ATOM 661 C CA . ILE A 1 81 ? 0.288 -10.096 3.206 1.00 98.31 81 ILE A CA 1
ATOM 662 C C . ILE A 1 81 ? 0.073 -11.567 2.826 1.00 98.31 81 ILE A C 1
ATOM 664 O O . ILE A 1 81 ? 0.965 -12.209 2.270 1.00 98.31 81 ILE A O 1
ATOM 668 N N . LEU A 1 82 ? -1.132 -12.104 3.047 1.00 98.31 82 LEU A N 1
ATOM 669 C CA . LEU A 1 82 ? -1.469 -13.475 2.663 1.00 98.31 82 LEU A CA 1
ATOM 670 C C . LEU A 1 82 ? -1.313 -13.701 1.152 1.00 98.31 82 LEU A C 1
ATOM 672 O O . LEU A 1 82 ? -0.776 -14.725 0.724 1.00 98.31 82 LEU A O 1
ATOM 676 N N . LYS A 1 83 ? -1.772 -12.757 0.324 1.00 98.38 83 LYS A N 1
ATOM 677 C CA . LYS A 1 83 ? -1.649 -12.839 -1.137 1.00 98.38 83 LYS A CA 1
ATOM 678 C C . LYS A 1 83 ? -0.196 -12.828 -1.598 1.00 98.38 83 LYS A C 1
ATOM 680 O O . LYS A 1 83 ? 0.139 -13.622 -2.476 1.00 98.38 83 LYS A O 1
ATOM 685 N N . ILE A 1 84 ? 0.650 -12.000 -0.989 1.00 97.56 84 ILE A N 1
ATOM 686 C CA . ILE A 1 84 ? 2.094 -11.966 -1.251 1.00 97.56 84 ILE A CA 1
ATOM 687 C C . ILE A 1 84 ? 2.728 -13.314 -0.888 1.00 97.56 84 ILE A C 1
ATOM 689 O O . ILE A 1 84 ? 3.372 -13.938 -1.731 1.00 97.56 84 ILE A O 1
ATOM 693 N N . ASN A 1 85 ? 2.465 -13.822 0.319 1.00 96.69 85 ASN A N 1
ATOM 694 C CA . ASN A 1 85 ? 3.046 -15.078 0.806 1.00 96.69 85 ASN A CA 1
ATOM 695 C C . ASN A 1 85 ? 2.604 -16.301 -0.011 1.00 96.69 85 ASN A C 1
ATOM 697 O O . ASN A 1 85 ? 3.385 -17.223 -0.233 1.00 96.69 85 ASN A O 1
ATOM 701 N N . THR A 1 86 ? 1.359 -16.312 -0.490 1.00 97.62 86 THR A N 1
ATOM 702 C CA . THR A 1 86 ? 0.828 -17.394 -1.340 1.00 97.62 86 THR A CA 1
ATOM 703 C C . THR A 1 86 ? 1.247 -17.275 -2.805 1.00 97.62 86 THR A C 1
ATOM 705 O O . THR A 1 86 ? 1.120 -18.241 -3.555 1.00 97.62 86 THR A O 1
ATOM 708 N N . ASN A 1 87 ? 1.769 -16.120 -3.228 1.00 97.25 87 ASN A N 1
ATOM 709 C CA . ASN A 1 87 ? 2.249 -15.874 -4.586 1.00 97.25 87 ASN A CA 1
ATOM 710 C C . ASN A 1 87 ? 3.672 -15.300 -4.546 1.00 97.25 87 ASN A C 1
ATOM 712 O O . ASN A 1 87 ? 3.884 -14.198 -5.043 1.00 97.25 87 ASN A O 1
ATOM 716 N N . PRO A 1 88 ? 4.676 -16.029 -4.027 1.00 94.75 88 PRO A N 1
ATOM 717 C CA . PRO A 1 88 ? 5.997 -15.470 -3.721 1.00 94.75 88 PRO A CA 1
ATOM 718 C C . PRO A 1 88 ? 6.765 -14.943 -4.941 1.00 94.75 88 PRO A C 1
ATOM 720 O O . PRO A 1 88 ? 7.760 -14.258 -4.772 1.00 94.75 88 PRO A O 1
ATOM 723 N N . LYS A 1 89 ? 6.313 -15.239 -6.166 1.00 95.94 89 LYS A N 1
ATOM 724 C CA . LYS A 1 89 ? 6.893 -14.760 -7.433 1.00 95.94 89 LYS A CA 1
ATOM 725 C C . LYS A 1 89 ? 6.039 -13.704 -8.144 1.00 95.94 89 LYS A C 1
ATOM 727 O O . LYS A 1 89 ? 6.228 -13.451 -9.329 1.00 95.94 89 LYS A O 1
ATOM 732 N N . TYR A 1 90 ? 5.050 -13.110 -7.472 1.00 95.69 90 TYR A N 1
ATOM 733 C CA . TYR A 1 90 ? 4.163 -12.110 -8.084 1.00 95.69 90 TYR A CA 1
ATOM 734 C C . TYR A 1 90 ? 4.941 -10.931 -8.684 1.00 95.69 90 TYR A C 1
ATOM 736 O O . TYR A 1 90 ? 4.584 -10.443 -9.755 1.00 95.69 90 TYR A O 1
ATOM 744 N N . TYR A 1 91 ? 6.032 -10.532 -8.025 1.00 93.19 91 TYR A N 1
ATOM 745 C CA . TYR A 1 91 ? 6.891 -9.434 -8.445 1.00 93.19 91 TYR A CA 1
ATOM 746 C C . TYR A 1 91 ? 7.547 -9.688 -9.809 1.00 93.19 91 TYR A C 1
ATOM 748 O O . TYR A 1 91 ? 7.833 -8.726 -10.506 1.00 93.19 91 TYR A O 1
ATOM 756 N N . GLU A 1 92 ? 7.742 -10.943 -10.238 1.00 92.50 92 GLU A N 1
ATOM 757 C CA . GLU A 1 92 ? 8.300 -11.273 -11.563 1.00 92.50 92 GLU A CA 1
ATOM 758 C C . GLU A 1 92 ? 7.336 -10.908 -12.707 1.00 92.50 92 GLU A C 1
ATOM 760 O O . GLU A 1 92 ? 7.749 -10.767 -13.855 1.00 92.50 92 GLU A O 1
ATOM 765 N N . LYS A 1 93 ? 6.037 -10.764 -12.407 1.00 92.94 93 LYS A N 1
ATOM 766 C CA . LYS A 1 93 ? 4.995 -10.414 -13.387 1.00 92.94 93 LYS A CA 1
ATOM 767 C C . LYS A 1 93 ? 4.768 -8.910 -13.506 1.00 92.94 93 LYS A C 1
ATOM 769 O O . LYS A 1 93 ? 4.100 -8.476 -14.446 1.00 92.94 93 LYS A O 1
ATOM 774 N N . VAL A 1 94 ? 5.272 -8.133 -12.551 1.00 89.94 94 VAL A N 1
ATOM 775 C CA . VAL A 1 94 ? 5.219 -6.674 -12.608 1.00 89.94 94 VAL A CA 1
ATOM 776 C C . VAL A 1 94 ? 6.220 -6.218 -13.656 1.00 89.94 94 VAL A C 1
ATOM 778 O O . VAL A 1 94 ? 7.351 -6.697 -13.725 1.00 89.94 94 VAL A O 1
ATOM 781 N N . LYS A 1 95 ? 5.793 -5.292 -14.503 1.00 86.94 95 LYS A N 1
ATOM 782 C CA . LYS A 1 95 ? 6.659 -4.720 -15.515 1.00 86.94 95 LYS A CA 1
ATOM 783 C C . LYS A 1 95 ? 7.310 -3.451 -14.975 1.00 86.94 95 LYS A C 1
ATOM 785 O O . LYS A 1 95 ? 6.636 -2.435 -14.801 1.00 86.94 95 LYS A O 1
ATOM 790 N N . TYR A 1 96 ? 8.616 -3.526 -14.752 1.00 80.88 96 TYR A N 1
ATOM 791 C CA . TYR A 1 96 ? 9.429 -2.431 -14.226 1.00 80.88 96 TYR A CA 1
ATOM 792 C C . TYR A 1 96 ? 10.111 -1.643 -15.341 1.00 80.88 96 TYR A C 1
ATOM 794 O O . TYR A 1 96 ? 10.397 -2.177 -16.416 1.00 80.88 96 TYR A O 1
ATOM 802 N N . ASN A 1 97 ? 10.419 -0.381 -15.063 1.00 75.12 97 ASN A N 1
ATOM 803 C CA . ASN A 1 97 ? 11.366 0.365 -15.880 1.00 75.12 97 ASN A CA 1
ATOM 804 C C . ASN A 1 97 ? 12.793 -0.151 -15.596 1.00 75.12 97 ASN A C 1
ATOM 806 O O . ASN A 1 97 ? 13.099 -0.441 -14.436 1.00 75.12 97 ASN A O 1
ATOM 810 N N . PRO A 1 98 ? 13.682 -0.295 -16.594 1.00 67.00 98 PRO A N 1
ATOM 811 C CA . PRO A 1 98 ? 15.102 -0.505 -16.333 1.00 67.00 98 PRO A CA 1
ATOM 812 C C . PRO A 1 98 ? 15.691 0.578 -15.416 1.00 67.00 98 PRO A C 1
ATOM 814 O O . PRO A 1 98 ? 15.285 1.740 -15.450 1.00 67.00 98 PRO A O 1
ATOM 817 N N . ILE A 1 99 ? 16.681 0.187 -14.609 1.00 65.06 99 ILE A N 1
ATOM 818 C CA . ILE A 1 99 ? 17.466 1.115 -13.786 1.00 65.06 99 ILE A CA 1
ATOM 819 C C . ILE A 1 99 ? 18.126 2.122 -14.718 1.00 65.06 99 ILE A C 1
ATOM 821 O O . ILE A 1 99 ? 19.009 1.745 -15.491 1.00 65.06 99 ILE A O 1
ATOM 825 N N . LYS A 1 100 ? 17.760 3.403 -14.611 1.00 62.22 100 LYS A N 1
ATOM 826 C CA . LYS A 1 100 ? 18.618 4.462 -15.143 1.00 62.22 100 LYS A CA 1
ATOM 827 C C . LYS A 1 100 ? 19.920 4.400 -14.349 1.00 62.22 100 LYS A C 1
ATOM 829 O O . LYS A 1 100 ? 19.918 4.686 -13.155 1.00 62.22 100 LYS A O 1
ATOM 834 N N . SER A 1 101 ? 21.020 3.992 -14.984 1.00 57.94 101 SER A N 1
ATOM 835 C CA . SER A 1 101 ? 22.341 4.255 -14.409 1.00 57.94 101 SER A CA 1
ATOM 836 C C . SER A 1 101 ? 22.422 5.755 -14.158 1.00 57.94 101 SER A C 1
ATOM 838 O O . SER A 1 101 ? 22.060 6.508 -15.066 1.00 57.94 101 SER A O 1
ATOM 840 N N . GLU A 1 102 ? 22.831 6.168 -12.958 1.00 57.88 102 GLU A N 1
ATOM 841 C CA . GLU A 1 102 ? 22.907 7.581 -12.586 1.00 57.88 102 GLU A CA 1
ATOM 842 C C . GLU A 1 102 ? 23.517 8.409 -13.720 1.00 57.88 102 GLU A C 1
ATOM 844 O O . GLU A 1 102 ? 24.499 8.000 -14.350 1.00 57.88 102 GLU A O 1
ATOM 849 N N . TYR A 1 103 ? 22.874 9.539 -14.0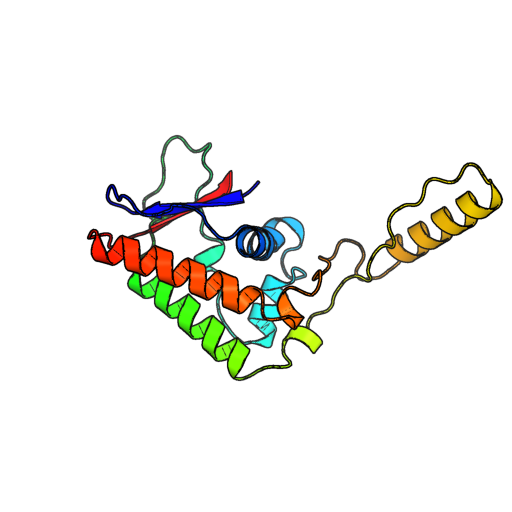15 1.00 56.69 103 TYR A N 1
ATOM 850 C CA . TYR A 1 103 ? 23.323 10.505 -15.007 1.00 56.69 103 TYR A CA 1
ATOM 851 C C . TYR A 1 103 ? 24.738 10.956 -14.634 1.00 56.69 103 TYR A C 1
ATOM 853 O O . TYR A 1 103 ? 24.928 11.809 -13.770 1.00 56.69 103 TYR A O 1
ATOM 861 N N . ALA A 1 104 ? 25.745 10.347 -15.252 1.00 59.31 104 ALA A N 1
ATOM 862 C CA . ALA A 1 104 ? 27.125 10.745 -15.059 1.00 59.31 104 ALA A CA 1
ATOM 863 C C . ALA A 1 104 ? 27.360 12.012 -15.883 1.00 59.31 104 ALA A C 1
ATOM 865 O O . ALA A 1 104 ? 27.304 11.973 -17.108 1.00 59.31 104 ALA A O 1
ATOM 866 N N . PHE A 1 105 ? 27.616 13.146 -15.239 1.00 60.69 105 PHE A N 1
ATOM 867 C CA . PHE A 1 105 ? 28.156 14.300 -15.951 1.00 60.69 105 PHE A CA 1
ATOM 868 C C . PHE A 1 105 ? 29.622 14.015 -16.290 1.00 60.69 105 PHE A C 1
ATOM 870 O O . PHE A 1 105 ? 30.420 13.732 -15.399 1.00 60.69 105 PHE A O 1
ATOM 877 N N . SER A 1 106 ? 29.971 14.090 -17.576 1.00 72.94 106 SER A N 1
ATOM 878 C CA . SER A 1 106 ? 31.351 13.972 -18.058 1.00 72.94 106 SER A CA 1
ATOM 879 C C . SER A 1 106 ? 31.746 15.229 -18.827 1.00 72.94 106 SER A C 1
ATOM 881 O O . SER A 1 106 ? 30.940 15.789 -19.570 1.00 72.94 106 SER A O 1
ATOM 883 N N . SER A 1 107 ? 32.990 15.676 -18.647 1.00 79.00 107 SER A N 1
ATOM 884 C CA . SER A 1 107 ? 33.601 16.741 -19.450 1.00 79.00 107 SER A CA 1
ATOM 885 C C . SER A 1 107 ? 34.110 16.238 -20.809 1.00 79.00 107 SER A C 1
ATOM 887 O O . SER A 1 107 ? 34.475 17.046 -21.663 1.00 79.00 107 SER A O 1
ATOM 889 N N . ASP A 1 108 ? 34.110 14.920 -21.037 1.00 88.25 108 ASP A N 1
ATOM 890 C CA . ASP A 1 108 ? 34.475 14.308 -22.310 1.00 88.25 108 ASP A CA 1
ATOM 891 C C . ASP A 1 108 ? 33.282 14.302 -23.283 1.00 88.25 108 ASP A C 1
ATOM 893 O O . ASP A 1 108 ? 32.198 13.780 -23.010 1.00 88.25 108 ASP A O 1
ATOM 897 N N . THR A 1 109 ? 33.484 14.875 -24.471 1.00 84.25 109 THR A N 1
ATOM 898 C CA . THR A 1 109 ? 32.425 15.026 -25.482 1.00 84.25 109 THR A CA 1
ATOM 899 C C . THR A 1 109 ? 31.944 13.689 -26.063 1.00 84.25 109 THR A C 1
ATOM 901 O O . THR A 1 109 ? 30.780 13.568 -26.453 1.00 84.25 109 THR A O 1
ATOM 904 N N . ASN A 1 110 ? 32.805 12.671 -26.143 1.00 84.94 110 ASN A N 1
ATOM 905 C CA . ASN A 1 110 ? 32.419 11.340 -26.612 1.00 84.94 110 ASN A CA 1
ATOM 906 C C . ASN A 1 110 ? 31.632 10.583 -25.540 1.00 84.94 110 ASN A C 1
ATOM 908 O O . ASN A 1 110 ? 30.670 9.886 -25.871 1.00 84.94 110 ASN A O 1
ATOM 912 N N . GLU A 1 111 ? 31.990 10.739 -24.268 1.00 80.88 111 GLU A N 1
ATOM 913 C CA . GLU A 1 111 ? 31.198 10.211 -23.159 1.00 80.88 111 GLU A CA 1
ATOM 914 C C . GLU A 1 111 ? 29.826 10.878 -23.083 1.00 80.88 111 GLU A C 1
ATOM 916 O O . GLU A 1 111 ? 28.820 10.172 -23.024 1.00 80.88 111 GLU A O 1
ATOM 921 N N . MET A 1 112 ? 29.750 12.206 -23.222 1.00 81.56 112 MET A N 1
ATOM 922 C CA . MET A 1 112 ? 28.472 12.924 -23.296 1.00 81.56 112 MET A CA 1
ATOM 923 C C . MET A 1 112 ? 27.561 12.408 -24.417 1.00 81.56 112 MET A C 1
ATOM 925 O O . MET A 1 112 ? 26.357 12.250 -24.216 1.00 81.56 112 MET A O 1
ATOM 929 N N . LYS A 1 113 ? 28.114 12.097 -25.598 1.00 83.31 113 LYS A N 1
ATOM 930 C CA . LYS A 1 113 ? 27.335 11.491 -26.693 1.00 83.31 113 LYS A CA 1
ATOM 931 C C . LYS A 1 113 ? 26.798 10.106 -26.321 1.00 83.31 113 LYS A C 1
ATOM 933 O O . LYS A 1 113 ? 25.655 9.804 -26.653 1.00 83.31 113 LYS A O 1
ATOM 938 N N . LYS A 1 114 ? 27.589 9.278 -25.627 1.00 82.50 114 LYS A N 1
ATOM 939 C CA . LYS A 1 114 ? 27.152 7.951 -25.152 1.00 82.50 114 LYS A CA 1
ATOM 940 C C . LYS A 1 114 ? 26.053 8.056 -24.094 1.00 82.50 114 LYS A C 1
ATOM 942 O O . LYS A 1 114 ? 25.106 7.279 -24.140 1.00 82.50 114 LYS A O 1
ATOM 947 N N . ILE A 1 115 ? 26.168 9.012 -23.172 1.00 79.19 115 ILE A N 1
ATOM 948 C CA . ILE A 1 115 ? 25.157 9.286 -22.142 1.00 79.19 115 ILE A CA 1
ATOM 949 C C . ILE A 1 115 ? 23.843 9.717 -22.801 1.00 79.19 115 ILE A C 1
ATOM 951 O O . ILE A 1 115 ? 22.820 9.079 -22.580 1.00 79.19 115 ILE A O 1
ATOM 955 N N . LYS A 1 116 ? 23.889 10.696 -23.713 1.00 80.38 116 LYS A N 1
ATOM 956 C CA . LYS A 1 116 ? 22.705 11.173 -24.440 1.00 80.38 116 LYS A CA 1
ATOM 957 C C . LYS A 1 116 ? 22.041 10.083 -25.290 1.00 80.38 116 LYS A C 1
ATOM 959 O O . LYS A 1 116 ? 20.820 10.014 -25.356 1.00 80.38 116 LYS A O 1
ATOM 964 N N . ALA A 1 117 ? 22.827 9.213 -25.928 1.00 81.50 117 ALA A N 1
ATOM 965 C CA . ALA A 1 117 ? 22.285 8.081 -26.679 1.00 81.50 117 ALA A CA 1
ATOM 966 C C . ALA A 1 117 ? 21.553 7.082 -25.764 1.00 81.50 117 ALA A C 1
ATOM 968 O O . ALA A 1 117 ? 20.467 6.627 -26.114 1.00 81.50 117 ALA A O 1
ATOM 969 N N . LYS A 1 118 ? 22.101 6.791 -24.574 1.00 77.12 118 LYS A N 1
ATOM 970 C CA . LYS A 1 118 ? 21.424 5.965 -23.562 1.00 77.12 118 LYS A CA 1
ATOM 971 C C . LYS A 1 118 ? 20.157 6.630 -23.029 1.00 77.12 118 LYS A C 1
ATOM 973 O O . LYS A 1 118 ? 19.149 5.958 -22.874 1.00 77.12 118 LYS A O 1
ATOM 978 N N . GLU A 1 119 ? 20.181 7.933 -22.763 1.00 75.56 119 GLU A N 1
ATOM 979 C CA . GLU A 1 119 ? 18.986 8.687 -22.357 1.00 75.56 119 GLU A CA 1
ATOM 980 C C . GLU A 1 119 ? 17.871 8.582 -23.397 1.00 75.56 119 GLU A C 1
ATOM 982 O O . GLU A 1 119 ? 16.741 8.265 -23.040 1.00 75.56 119 GLU A O 1
ATOM 987 N N . GLN A 1 120 ? 18.204 8.759 -24.678 1.00 76.25 120 GLN A N 1
ATOM 988 C CA . GLN A 1 120 ? 17.255 8.587 -25.776 1.00 76.25 120 GLN A CA 1
ATOM 989 C C . GLN A 1 120 ? 16.757 7.140 -25.891 1.00 76.25 120 GLN A C 1
ATOM 991 O O . GLN A 1 120 ? 15.586 6.916 -26.178 1.00 76.25 120 GLN A O 1
ATOM 996 N N . GLU A 1 121 ? 17.611 6.143 -25.656 1.00 74.81 121 GLU A N 1
ATOM 997 C CA . GLU A 1 121 ? 17.193 4.737 -25.588 1.00 74.81 121 GLU A CA 1
ATOM 998 C C . GLU A 1 121 ? 16.183 4.506 -24.452 1.00 74.81 121 GLU A C 1
ATOM 1000 O O . GLU A 1 121 ? 15.161 3.853 -24.665 1.00 74.81 121 GLU A O 1
ATOM 1005 N N . TYR A 1 122 ? 16.411 5.100 -23.275 1.00 73.75 122 TYR A N 1
ATOM 1006 C CA . TYR A 1 122 ? 15.462 5.046 -22.162 1.00 73.75 122 TYR A CA 1
ATOM 1007 C C . TYR A 1 122 ? 14.153 5.771 -22.480 1.00 73.75 122 TYR A C 1
ATOM 1009 O O . TYR A 1 122 ? 13.096 5.219 -22.194 1.00 73.75 122 TYR A O 1
ATOM 1017 N N . GLU A 1 123 ? 14.201 6.969 -23.069 1.00 72.31 123 GLU A N 1
ATOM 1018 C CA . GLU A 1 123 ? 13.018 7.739 -23.495 1.00 72.31 123 GLU A CA 1
ATOM 1019 C C . GLU A 1 123 ? 12.165 6.985 -24.517 1.00 72.31 123 GLU A C 1
ATOM 1021 O O . GLU A 1 123 ? 10.937 7.049 -24.477 1.00 72.31 123 GLU A O 1
ATOM 1026 N N . ASN A 1 124 ? 12.813 6.221 -25.397 1.00 72.31 124 ASN A N 1
ATOM 1027 C CA . ASN A 1 124 ? 12.148 5.383 -26.389 1.00 72.31 124 ASN A CA 1
ATOM 1028 C C . ASN A 1 124 ? 11.695 4.025 -25.827 1.00 72.31 124 ASN A C 1
ATOM 1030 O O . ASN A 1 124 ? 11.023 3.263 -26.529 1.00 72.31 124 ASN A O 1
ATOM 1034 N N . HIS A 1 125 ? 12.044 3.692 -24.579 1.00 72.06 125 HIS A N 1
ATOM 1035 C CA . HIS A 1 125 ? 11.605 2.452 -23.959 1.00 72.06 125 HIS A CA 1
ATOM 1036 C C . HIS A 1 125 ? 10.084 2.508 -23.718 1.00 72.06 125 HIS A C 1
ATOM 1038 O O . HIS A 1 125 ? 9.589 3.480 -23.147 1.00 72.06 125 HIS A O 1
ATOM 1044 N N . PRO A 1 126 ? 9.307 1.457 -24.049 1.00 62.91 126 PRO A N 1
ATOM 1045 C CA . PRO A 1 126 ? 7.845 1.464 -23.884 1.00 62.91 126 PRO A CA 1
ATOM 1046 C C . PRO A 1 126 ? 7.355 1.702 -22.447 1.00 62.91 126 PRO A C 1
ATOM 1048 O O . PRO A 1 126 ? 6.181 1.991 -22.222 1.00 62.91 126 PRO A O 1
ATOM 1051 N N . MET A 1 127 ? 8.257 1.531 -21.481 1.00 66.56 127 MET A N 1
ATOM 1052 C CA . MET A 1 127 ? 8.017 1.682 -20.044 1.00 66.56 127 MET A CA 1
ATOM 1053 C C . MET A 1 127 ? 8.654 2.958 -19.489 1.00 66.56 127 MET A C 1
ATOM 1055 O O . MET A 1 127 ? 8.802 3.086 -18.276 1.00 66.56 127 MET A O 1
ATOM 1059 N N . TYR A 1 128 ? 9.070 3.879 -20.364 1.00 66.88 128 TYR A N 1
ATOM 1060 C CA . TYR A 1 128 ? 9.597 5.171 -19.961 1.00 66.88 128 TYR A CA 1
ATOM 1061 C C . TYR A 1 128 ? 8.579 5.900 -19.082 1.00 66.88 128 TYR A C 1
ATOM 1063 O O . TYR A 1 128 ? 7.397 5.998 -19.412 1.00 66.88 128 TYR A O 1
ATOM 1071 N N . GLY A 1 129 ? 9.049 6.362 -17.926 1.00 62.44 129 GLY A N 1
ATOM 1072 C CA . GLY A 1 129 ? 8.216 6.941 -16.880 1.00 62.44 129 GLY A CA 1
ATOM 1073 C C . GLY A 1 129 ? 7.735 5.937 -15.835 1.00 62.44 129 GLY A C 1
ATOM 1074 O O . GLY A 1 129 ? 7.414 6.370 -14.745 1.00 62.44 129 GLY A O 1
ATOM 1075 N N . TYR A 1 130 ? 7.734 4.620 -16.071 1.00 67.00 130 TYR A N 1
ATOM 1076 C CA . TYR A 1 130 ? 7.249 3.683 -15.050 1.00 67.00 130 TYR A CA 1
ATOM 1077 C C . TYR A 1 130 ? 8.144 3.640 -13.808 1.00 67.00 130 TYR A C 1
ATOM 1079 O O . TYR A 1 130 ? 9.353 3.887 -13.902 1.00 67.00 130 TYR A O 1
ATOM 1087 N N . PRO A 1 131 ? 7.563 3.290 -12.646 1.00 66.62 131 PRO A N 1
ATOM 1088 C CA . PRO A 1 131 ? 8.309 3.214 -11.407 1.00 66.62 131 PRO A CA 1
ATOM 1089 C C . PRO A 1 131 ? 9.416 2.169 -11.508 1.00 66.62 131 PRO A C 1
ATOM 1091 O O . PRO A 1 131 ? 9.235 1.074 -12.056 1.00 66.62 131 PRO A O 1
ATOM 1094 N N . TYR A 1 132 ? 10.564 2.510 -10.939 1.00 72.88 132 TYR A N 1
ATOM 1095 C CA . TYR A 1 132 ? 11.591 1.530 -10.648 1.00 72.88 132 TYR A CA 1
ATOM 1096 C C . TYR A 1 132 ? 11.314 0.908 -9.271 1.00 72.88 132 TYR A C 1
ATOM 1098 O O . TYR A 1 132 ? 11.059 1.633 -8.312 1.00 72.88 132 TYR 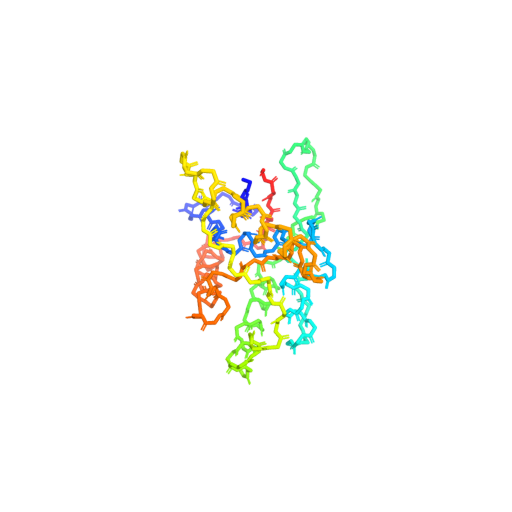A O 1
ATOM 1106 N N . ASP A 1 133 ? 11.368 -0.424 -9.165 1.00 73.31 133 ASP A N 1
ATOM 1107 C CA . ASP A 1 133 ? 11.085 -1.142 -7.909 1.00 73.31 133 ASP A CA 1
ATOM 1108 C C . ASP A 1 133 ? 12.088 -0.808 -6.805 1.00 73.31 133 ASP A C 1
ATOM 1110 O O . ASP A 1 133 ? 11.763 -0.899 -5.630 1.00 73.31 133 ASP A O 1
ATOM 1114 N N . ASN A 1 134 ? 13.348 -0.505 -7.152 1.00 78.19 134 ASN A N 1
ATOM 1115 C CA . ASN A 1 134 ? 14.459 -0.490 -6.187 1.00 78.19 134 ASN A CA 1
ATOM 1116 C C . ASN A 1 134 ? 14.527 -1.772 -5.328 1.00 78.19 134 ASN A C 1
ATOM 1118 O O . ASN A 1 134 ? 14.992 -1.748 -4.192 1.00 78.19 134 ASN A O 1
ATOM 1122 N N . LYS A 1 135 ? 14.085 -2.908 -5.885 1.00 85.69 135 LYS A N 1
ATOM 1123 C CA . LYS A 1 135 ? 13.914 -4.195 -5.195 1.00 85.69 135 LYS A CA 1
ATOM 1124 C C . LYS A 1 135 ? 12.845 -4.197 -4.086 1.00 85.69 135 LYS A C 1
ATOM 1126 O O . LYS A 1 135 ? 12.832 -5.133 -3.291 1.00 85.69 135 LYS A O 1
ATOM 1131 N N . TYR A 1 136 ? 11.959 -3.207 -3.996 1.00 91.88 136 TYR A N 1
ATOM 1132 C CA . TYR A 1 136 ? 10.936 -3.110 -2.952 1.00 91.88 136 TYR A CA 1
ATOM 1133 C C . TYR A 1 136 ? 10.009 -4.335 -2.896 1.00 91.88 136 TYR A C 1
ATOM 1135 O O . TYR A 1 136 ? 9.859 -4.954 -1.840 1.00 91.88 136 TYR A O 1
ATOM 1143 N N . LEU A 1 137 ? 9.445 -4.746 -4.034 1.00 92.75 137 LEU A N 1
ATOM 1144 C CA . LEU A 1 137 ? 8.572 -5.917 -4.110 1.00 92.75 137 LEU A CA 1
ATOM 1145 C C . LEU A 1 137 ? 9.360 -7.228 -4.007 1.00 92.75 137 LEU A C 1
ATOM 1147 O O . LEU A 1 137 ? 8.928 -8.159 -3.325 1.00 92.75 137 LEU A O 1
ATOM 1151 N N . SER A 1 138 ? 10.522 -7.304 -4.664 1.00 91.50 138 SER A N 1
ATOM 1152 C CA . SER A 1 138 ? 11.332 -8.535 -4.727 1.00 91.50 138 SER A CA 1
ATOM 1153 C C . SER A 1 138 ? 12.089 -8.875 -3.434 1.00 91.50 138 SER A C 1
ATOM 1155 O O . SER A 1 138 ? 12.380 -10.044 -3.193 1.00 91.50 138 SER A O 1
ATOM 1157 N N . SER A 1 139 ? 12.397 -7.886 -2.589 1.00 92.88 139 SER A N 1
ATOM 1158 C CA . SER A 1 139 ? 13.107 -8.086 -1.313 1.00 92.88 139 SER A CA 1
ATOM 1159 C C . SER A 1 139 ? 12.197 -8.452 -0.139 1.00 92.88 139 SER A C 1
ATOM 1161 O O . SER A 1 139 ? 1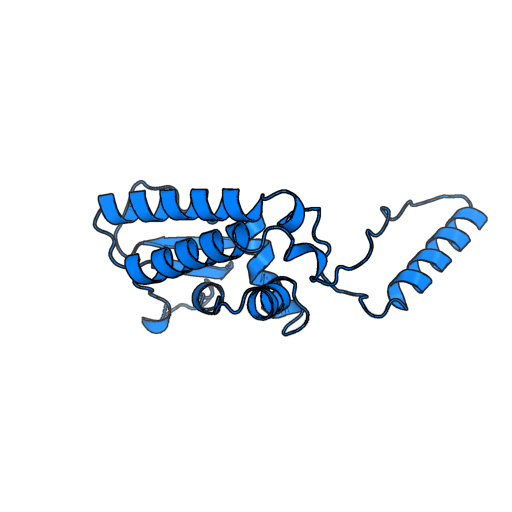2.701 -8.829 0.914 1.00 92.88 139 SER A O 1
ATOM 1163 N N . GLY A 1 140 ? 10.874 -8.335 -0.293 1.00 92.19 140 GLY A N 1
ATOM 1164 C CA . GLY A 1 140 ? 9.925 -8.489 0.814 1.00 92.19 140 GLY A CA 1
ATOM 1165 C C . GLY A 1 140 ? 9.743 -7.232 1.672 1.00 92.19 140 GLY A C 1
ATOM 1166 O O . GLY A 1 140 ? 8.944 -7.261 2.604 1.00 92.19 140 GLY A O 1
ATOM 1167 N N . ALA A 1 141 ? 10.394 -6.117 1.329 1.00 95.25 141 ALA A N 1
ATOM 1168 C CA . ALA A 1 141 ? 10.278 -4.839 2.034 1.00 95.25 141 ALA A CA 1
ATOM 1169 C C . ALA A 1 141 ? 8.828 -4.340 2.183 1.00 95.25 141 ALA A C 1
ATOM 1171 O O . ALA A 1 141 ? 8.473 -3.773 3.214 1.00 95.25 141 ALA A O 1
ATOM 1172 N N . ILE A 1 142 ? 7.965 -4.603 1.196 1.00 95.69 142 ILE A N 1
ATOM 1173 C CA . ILE A 1 142 ? 6.530 -4.300 1.304 1.00 95.69 142 ILE A CA 1
ATOM 1174 C C . ILE A 1 142 ? 5.861 -5.021 2.484 1.00 95.69 142 ILE A C 1
ATOM 1176 O O . ILE A 1 142 ? 5.019 -4.442 3.161 1.00 95.69 142 ILE A O 1
ATOM 1180 N N . VAL A 1 143 ? 6.245 -6.267 2.775 1.00 97.19 143 VAL A N 1
ATOM 1181 C CA . VAL A 1 143 ? 5.686 -7.024 3.905 1.00 97.19 143 VAL A CA 1
ATOM 1182 C C . VAL A 1 143 ? 6.160 -6.431 5.230 1.00 97.19 143 VAL A C 1
ATOM 1184 O O . VAL A 1 143 ? 5.364 -6.314 6.157 1.00 97.19 143 VAL A O 1
ATOM 1187 N N . GLU A 1 144 ? 7.425 -6.010 5.310 1.00 97.19 144 GLU A N 1
ATOM 1188 C CA . GLU A 1 144 ? 7.968 -5.331 6.494 1.00 97.19 144 GLU A CA 1
ATOM 1189 C C . GLU A 1 144 ? 7.175 -4.059 6.818 1.00 97.19 144 GLU A C 1
ATOM 1191 O O . GLU A 1 144 ? 6.753 -3.863 7.958 1.00 97.19 144 GLU A O 1
ATOM 1196 N N . ASP A 1 145 ? 6.918 -3.224 5.811 1.00 97.00 145 ASP A N 1
ATOM 1197 C CA . ASP A 1 145 ? 6.179 -1.975 5.991 1.00 97.00 145 ASP A CA 1
ATOM 1198 C C . ASP A 1 145 ? 4.713 -2.220 6.379 1.00 97.00 145 ASP A C 1
ATOM 1200 O O . ASP A 1 145 ? 4.171 -1.530 7.244 1.00 97.00 145 ASP A O 1
ATOM 1204 N N . LEU A 1 146 ? 4.069 -3.233 5.791 1.00 97.69 146 LEU A N 1
ATOM 1205 C CA . LEU A 1 146 ? 2.704 -3.624 6.154 1.00 97.69 146 LEU A CA 1
ATOM 1206 C C . LEU A 1 146 ? 2.615 -4.114 7.610 1.00 97.69 146 LEU A C 1
ATOM 1208 O O . LEU A 1 146 ? 1.645 -3.807 8.307 1.00 97.69 146 LEU A O 1
ATOM 1212 N N . GLU A 1 147 ? 3.629 -4.825 8.107 1.00 97.50 147 GLU A N 1
ATOM 1213 C CA . GLU A 1 147 ? 3.694 -5.235 9.515 1.00 97.50 147 GLU A CA 1
ATOM 1214 C C . GLU A 1 147 ? 3.981 -4.052 10.460 1.00 97.50 147 GLU A C 1
ATOM 1216 O O . GLU A 1 147 ? 3.426 -3.987 11.563 1.00 97.50 147 GLU A O 1
ATOM 1221 N N . ILE A 1 148 ? 4.772 -3.059 10.037 1.00 96.38 148 ILE A N 1
ATOM 1222 C CA . ILE A 1 148 ? 4.913 -1.789 10.773 1.00 96.38 148 ILE A CA 1
ATOM 1223 C C . ILE A 1 148 ? 3.549 -1.095 10.886 1.00 96.38 148 ILE A C 1
ATOM 1225 O O . ILE A 1 148 ? 3.139 -0.721 11.989 1.00 96.38 148 ILE A O 1
ATOM 1229 N N . LEU A 1 149 ? 2.809 -0.997 9.780 1.00 96.44 149 LEU A N 1
ATOM 1230 C CA . LEU A 1 149 ? 1.478 -0.394 9.758 1.00 96.44 149 LEU A CA 1
ATOM 1231 C C . LEU A 1 149 ? 0.494 -1.137 10.678 1.00 96.44 149 LEU A C 1
ATOM 1233 O O . LEU A 1 149 ? -0.233 -0.506 11.446 1.00 96.44 149 LEU A O 1
ATOM 1237 N N . LYS A 1 150 ? 0.523 -2.475 10.706 1.00 96.88 150 LYS A N 1
ATOM 1238 C CA . LYS A 1 150 ? -0.266 -3.273 11.665 1.00 96.88 150 LYS A CA 1
ATOM 1239 C C . LYS A 1 150 ? 0.066 -2.951 13.118 1.00 96.88 150 LYS A C 1
ATOM 1241 O O . LYS A 1 150 ? -0.838 -2.862 13.952 1.00 96.88 150 LYS A O 1
ATOM 1246 N N . ASN A 1 151 ? 1.339 -2.743 13.443 1.00 96.12 151 ASN A N 1
ATOM 1247 C CA . ASN A 1 151 ? 1.741 -2.367 14.798 1.00 96.12 151 ASN A CA 1
ATOM 1248 C C . ASN A 1 151 ? 1.207 -0.985 15.204 1.00 96.12 151 ASN A C 1
ATOM 1250 O O . ASN A 1 151 ? 0.777 -0.816 16.351 1.00 96.12 151 ASN A O 1
ATOM 1254 N N . ILE A 1 152 ? 1.156 -0.033 14.268 1.00 95.69 152 ILE A N 1
ATOM 1255 C CA . ILE A 1 152 ? 0.524 1.278 14.478 1.00 95.69 152 ILE A CA 1
ATOM 1256 C C . ILE A 1 152 ? -0.972 1.100 14.769 1.00 95.69 152 ILE A C 1
ATOM 1258 O O . ILE A 1 152 ? -1.451 1.531 15.820 1.00 95.69 152 ILE A O 1
ATOM 1262 N N . LEU A 1 153 ? -1.696 0.353 13.926 1.00 96.62 153 LEU A N 1
ATOM 1263 C CA . LEU A 1 153 ? -3.127 0.076 14.123 1.00 96.62 153 LEU A CA 1
ATOM 1264 C C . LEU A 1 153 ? -3.408 -0.638 15.451 1.00 96.62 153 LEU A C 1
ATOM 1266 O O . LEU A 1 153 ? -4.386 -0.337 16.138 1.00 96.62 153 LEU A O 1
ATOM 1270 N N . LYS A 1 154 ? -2.543 -1.571 15.858 1.00 96.38 154 LYS A N 1
ATOM 1271 C CA . LYS A 1 154 ? -2.634 -2.242 17.159 1.00 96.38 154 LYS A CA 1
ATOM 1272 C C . LYS A 1 154 ? -2.474 -1.255 18.313 1.00 96.38 154 LYS A C 1
ATOM 1274 O O . LYS A 1 154 ? -3.221 -1.343 19.291 1.00 96.38 154 LYS A O 1
ATOM 1279 N N . CYS A 1 155 ? -1.534 -0.316 18.206 1.00 96.69 155 CYS A N 1
ATOM 1280 C CA . CYS A 1 155 ? -1.368 0.747 19.190 1.00 96.69 155 CYS A CA 1
ATOM 1281 C C . CYS A 1 155 ? -2.618 1.636 19.260 1.00 96.69 155 CYS A C 1
ATOM 1283 O O . CYS A 1 155 ? -3.142 1.859 20.353 1.00 96.69 155 CYS A O 1
ATOM 1285 N N . TYR A 1 156 ? -3.150 2.071 18.117 1.00 97.19 156 TYR A N 1
ATOM 1286 C CA . TYR A 1 156 ? -4.370 2.874 18.051 1.00 97.19 156 TYR A CA 1
ATOM 1287 C C . TYR A 1 156 ? -5.570 2.175 18.690 1.00 97.19 156 TYR A C 1
ATOM 1289 O O . TYR A 1 156 ? -6.204 2.740 19.582 1.00 97.19 156 TYR A O 1
ATOM 1297 N N . LYS A 1 157 ? -5.832 0.914 18.327 1.00 96.19 157 LYS A N 1
ATOM 1298 C CA . LYS A 1 157 ? -6.913 0.112 18.923 1.00 96.19 157 LYS A CA 1
ATOM 1299 C C . LYS A 1 157 ? -6.764 -0.022 20.440 1.00 96.19 157 LYS A C 1
ATOM 1301 O O . LYS A 1 157 ? -7.746 0.112 21.165 1.00 96.19 157 LYS A O 1
ATOM 1306 N N . LYS A 1 158 ? -5.538 -0.223 20.947 1.00 96.56 158 LYS A N 1
ATOM 1307 C CA . LYS A 1 158 ? -5.262 -0.277 22.397 1.00 96.56 158 LYS A CA 1
ATOM 1308 C C . LYS A 1 158 ? -5.598 1.041 23.110 1.00 96.56 158 LYS A C 1
ATOM 1310 O O . LYS A 1 158 ? -5.931 1.017 24.290 1.00 96.56 158 LYS A O 1
ATOM 1315 N N . ASN A 1 159 ? -5.526 2.167 22.403 1.00 96.38 159 ASN A N 1
ATOM 1316 C CA . ASN A 1 159 ? -5.885 3.493 22.908 1.00 96.38 159 ASN A CA 1
ATOM 1317 C C . ASN A 1 159 ? -7.340 3.891 22.578 1.00 96.38 159 ASN A C 1
ATOM 1319 O O . ASN A 1 159 ? -7.702 5.051 22.742 1.00 96.38 159 ASN A O 1
ATOM 1323 N N . GLY A 1 160 ? -8.182 2.947 22.140 1.00 96.38 160 GLY A N 1
ATOM 1324 C CA . GLY A 1 160 ? -9.612 3.173 21.912 1.00 96.38 160 GLY A CA 1
ATOM 1325 C C . GLY A 1 160 ? -9.978 3.706 20.525 1.00 96.38 160 GLY A C 1
ATOM 1326 O O . GLY A 1 160 ? -11.141 4.031 20.298 1.00 96.38 160 GLY A O 1
ATOM 1327 N N . ALA A 1 161 ? -9.029 3.782 19.589 1.00 97.19 161 ALA A N 1
ATOM 1328 C CA . ALA A 1 161 ? -9.328 4.203 18.226 1.00 97.19 161 ALA A CA 1
ATOM 1329 C C . ALA A 1 161 ? -10.147 3.140 17.480 1.00 97.19 161 ALA A C 1
ATOM 1331 O O . ALA A 1 161 ? -9.787 1.958 17.431 1.00 97.19 161 ALA A O 1
ATOM 1332 N N . THR A 1 162 ? -11.223 3.582 16.838 1.00 97.19 162 THR A N 1
ATOM 1333 C CA . THR A 1 162 ? -12.099 2.741 16.005 1.00 97.19 162 THR A CA 1
ATOM 1334 C C . THR A 1 162 ? -12.040 3.128 14.534 1.00 97.19 162 THR A C 1
ATOM 1336 O O . THR A 1 162 ? -12.443 2.337 13.677 1.00 97.19 162 THR A O 1
ATOM 1339 N N . LYS A 1 163 ? -11.507 4.318 14.232 1.00 97.12 163 LYS A N 1
ATOM 1340 C CA . LYS A 1 163 ? -11.290 4.793 12.873 1.00 97.12 163 LYS A CA 1
ATOM 1341 C C . LYS A 1 163 ? -9.899 5.400 12.703 1.00 97.12 163 LYS A C 1
ATOM 1343 O O . LYS A 1 163 ? -9.330 5.926 13.659 1.00 97.12 163 LYS A O 1
ATOM 1348 N N . ILE A 1 164 ? -9.390 5.326 11.480 1.00 95.94 164 ILE A N 1
ATOM 1349 C CA . ILE A 1 164 ? -8.177 6.007 11.023 1.00 95.94 164 ILE A CA 1
ATOM 1350 C C . ILE A 1 164 ? -8.471 6.822 9.776 1.00 95.94 164 ILE A C 1
ATOM 1352 O O . ILE A 1 164 ? -9.415 6.510 9.052 1.00 95.94 164 ILE A O 1
ATOM 1356 N N . LYS A 1 165 ? -7.656 7.831 9.512 1.00 93.94 165 LYS A N 1
ATOM 1357 C CA . LYS A 1 165 ? -7.647 8.565 8.250 1.00 93.94 165 LYS A CA 1
ATOM 1358 C C . LYS A 1 165 ? -6.226 8.543 7.705 1.00 93.94 165 LYS A C 1
ATOM 1360 O O . LYS A 1 165 ? -5.272 8.581 8.479 1.00 93.94 165 LYS A O 1
ATOM 1365 N N . LEU A 1 166 ? -6.107 8.415 6.391 1.00 93.44 166 LEU A N 1
ATOM 1366 C CA . LEU A 1 166 ? -4.853 8.642 5.682 1.00 93.44 166 LEU A CA 1
ATOM 1367 C C . LEU A 1 166 ? -4.905 10.062 5.130 1.00 93.44 166 LEU A C 1
ATOM 1369 O O . LEU A 1 166 ? -5.938 10.434 4.568 1.00 93.44 166 LEU A O 1
ATOM 1373 N N . SER A 1 167 ? -3.830 10.824 5.276 1.00 89.56 167 SER A N 1
ATOM 1374 C CA . SER A 1 167 ? -3.725 12.172 4.714 1.00 89.56 167 SER A CA 1
ATOM 1375 C C . SER A 1 167 ? -2.506 12.260 3.804 1.00 89.56 167 SER A C 1
ATOM 1377 O O . SER A 1 167 ? -1.513 11.574 4.040 1.00 89.56 167 SER A O 1
ATOM 1379 N N . TYR A 1 168 ? -2.608 13.067 2.755 1.00 85.19 168 TYR A N 1
ATOM 1380 C CA . TYR A 1 168 ? -1.532 13.355 1.817 1.00 85.19 168 TYR A CA 1
ATOM 1381 C C . TYR A 1 168 ? -1.062 14.800 1.979 1.00 85.19 168 TYR A C 1
ATOM 1383 O O . TYR A 1 168 ? -1.889 15.720 1.900 1.00 85.19 168 TYR A O 1
ATOM 1391 N N . ASP A 1 169 ? 0.252 14.945 2.168 1.00 76.38 169 ASP A N 1
ATOM 1392 C CA . ASP A 1 169 ? 0.982 16.205 2.365 1.00 76.38 169 ASP A CA 1
ATOM 1393 C C . ASP A 1 169 ? 1.814 16.573 1.125 1.00 76.38 169 ASP A C 1
ATOM 1395 O O . ASP A 1 169 ? 2.611 15.720 0.647 1.00 76.38 169 ASP A O 1
#

Mean predicted aligned error: 7.0 Å

Radius of gyration: 19.15 Å; Cα contacts (8 Å, |Δi|>4): 198; chains: 1; bounding box: 51×40×50 Å

pLDDT: mean 86.41, std 11.56, range [56.69, 98.44]

Organism: NCBI:txid2987686

Sequence (169 aa):
MDYSIEANVKTKCKDDFPPRLSFFFEQIGGFGDKSMVAQVEKILKIDLSTFQEYDYMDNEESSDKYWKNTTTFEAVIDKLILKINTNPKYYEKVKYNPIKSEYAFSSDTNEMKKIKAKEQEYENHPMYGYPYDNKYLSSGAIVEDLEILKNILKCYKKNGATKIKLSYD

Fo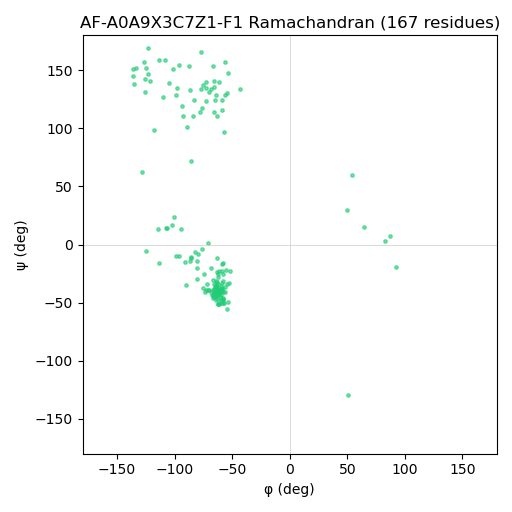ldseek 3Di:
DFKWKDFPDDAPFDRHQPRLVRVQQCQCVVPNCLAQVVLLCVLLVADPVLVVLAAEPPDPDDDPSQKDFLVVNLVSLVSSLVSCVVCVCSVVRRDAQPDDPPQDDDPDPVVVVVSVVVVVVSVPPPCNPYDHCPCCSVVCVNVVSSVVVVVRSVRSVVVVTGIMGMYDD

Nearest PDB structures (foldseek):
  7kl9-assembly1_F  TM=2.373E-01  e=9.863E+00  Homo sapiens
  3atp-assembly1_B  TM=1.896E-01  e=6.834E+00  Escherichia coli str. K-12 substr. W3110

Solvent-accessible surface area (backbone atoms only — not comparable to full-atom values): 9864 Å² total; per-residue (Å²): 121,50,44,37,42,47,57,77,47,91,69,92,63,76,53,75,46,48,64,74,56,32,59,45,59,53,32,41,85,81,45,40,83,64,12,67,51,47,39,48,28,64,75,61,70,50,86,63,62,79,76,69,52,51,39,55,72,87,47,94,72,82,58,76,86,35,56,38,49,46,69,63,54,49,52,48,50,55,50,49,51,50,44,46,70,76,37,80,63,56,57,78,74,51,83,61,26,79,81,76,72,75,87,75,88,59,93,45,70,69,57,42,50,54,51,52,51,50,52,51,52,46,67,68,36,96,45,54,86,45,60,64,61,88,53,35,67,76,68,47,50,58,54,55,42,51,52,52,51,49,52,39,52,51,47,39,45,76,63,69,30,61,31,30,33,40,34,43,87